Protein AF-A0A7C4PBP4-F1 (afdb_monomer_lite)

Radius of gyration: 16.15 Å; chains: 1; bounding box: 43×29×56 Å

Sequence (154 aa):
MFAFNRNYWIRLGIGSLLAAVSALLLMLSFPPYNLWLLIFVGLAPMLVAQFRLMPPKISSLAPALAIGGWLGGYLTPIFAGSGLYMTWLPLLIGGITFFTDSGVRAFHERTGYRWFIWYGALNWVGFEMIRGFIPILGTWGFVANTLYRQPWLI

Secondary structure (DSSP, 8-state):
-----HHHHHHHHHHHHHHHHHHHHHHHHSTTT--GGGGGTTTHHHHHIIIIIS-GGGTTHHHHHHHHHHHHHHHHHHTTTS-HHHHHHHHHHHHHHHHHTTTHHHHHHHHTTTTHHHHHHHHHHHHHHHHHTSTTTTTTT-GGGGGTT-GGG-

pLDDT: mean 90.96, std 9.84, range [36.75, 98.69]

Structure (mmCIF, N/CA/C/O backbone):
data_AF-A0A7C4PBP4-F1
#
_entry.id   AF-A0A7C4PBP4-F1
#
loop_
_atom_site.group_PDB
_atom_site.id
_atom_site.type_symbol
_atom_site.label_atom_id
_atom_site.label_alt_id
_atom_site.label_comp_id
_atom_site.label_asym_id
_atom_site.label_entity_id
_atom_site.label_seq_id
_atom_site.pdbx_PDB_ins_code
_atom_site.Cartn_x
_atom_site.Cartn_y
_atom_site.Cartn_z
_atom_site.occupancy
_atom_site.B_iso_or_equiv
_atom_site.auth_seq_id
_atom_site.auth_comp_id
_atom_site.auth_asym_id
_atom_site.auth_atom_id
_atom_site.pdbx_PDB_model_num
ATOM 1 N N . MET A 1 1 ? 3.088 -0.084 33.067 1.00 36.75 1 MET A N 1
ATOM 2 C CA . MET A 1 1 ? 3.639 -1.396 32.666 1.00 36.75 1 MET A CA 1
ATOM 3 C C . MET A 1 1 ? 2.687 -2.009 31.642 1.00 36.75 1 MET A C 1
ATOM 5 O O . MET A 1 1 ? 1.588 -2.397 32.012 1.00 36.75 1 MET A O 1
ATOM 9 N N . PHE A 1 2 ? 3.013 -1.962 30.345 1.00 48.38 2 PHE A N 1
ATOM 10 C CA . PHE A 1 2 ? 2.125 -2.473 29.291 1.00 48.38 2 PHE A CA 1
ATOM 11 C C . PHE A 1 2 ? 2.269 -3.995 29.193 1.00 48.38 2 PHE A C 1
ATOM 13 O O . PHE A 1 2 ? 3.177 -4.492 28.534 1.00 48.38 2 PHE A O 1
ATOM 20 N N . ALA A 1 3 ? 1.379 -4.741 29.846 1.00 47.50 3 ALA A N 1
ATOM 21 C CA . ALA A 1 3 ? 1.214 -6.158 29.554 1.00 47.50 3 ALA A CA 1
ATOM 22 C C . ALA A 1 3 ? 0.573 -6.283 28.162 1.00 47.50 3 ALA A C 1
ATOM 24 O O . ALA A 1 3 ? -0.644 -6.175 28.005 1.00 47.50 3 ALA A O 1
ATOM 25 N N . PHE A 1 4 ? 1.392 -6.434 27.121 1.00 58.69 4 PHE A N 1
ATOM 26 C CA . PHE A 1 4 ? 0.882 -6.737 25.788 1.00 58.69 4 PHE A CA 1
ATOM 27 C C . PHE A 1 4 ? 0.215 -8.118 25.816 1.00 58.69 4 PHE A C 1
ATOM 29 O O . PHE A 1 4 ? 0.870 -9.139 26.003 1.00 58.69 4 PHE A O 1
ATOM 36 N N . ASN A 1 5 ? -1.109 -8.143 25.651 1.00 80.56 5 ASN A N 1
ATOM 37 C CA . ASN A 1 5 ? -1.905 -9.367 25.568 1.00 80.56 5 ASN A CA 1
ATOM 38 C C . ASN A 1 5 ? -1.444 -10.207 24.356 1.00 80.56 5 ASN A C 1
ATOM 40 O O . ASN A 1 5 ? -1.186 -9.646 23.295 1.00 80.56 5 ASN A O 1
ATOM 44 N N . ARG A 1 6 ? -1.385 -11.541 24.462 1.00 82.31 6 ARG A N 1
ATOM 45 C CA . ARG A 1 6 ? -1.082 -12.470 23.348 1.00 82.31 6 ARG A CA 1
ATOM 46 C C . ARG A 1 6 ? -1.863 -12.135 22.066 1.00 82.31 6 ARG A C 1
ATOM 48 O O . ARG A 1 6 ? -1.313 -12.196 20.968 1.00 82.31 6 ARG A O 1
ATOM 55 N N . ASN A 1 7 ? -3.112 -11.689 22.207 1.00 90.00 7 ASN A N 1
ATOM 56 C CA . ASN A 1 7 ? -3.956 -11.263 21.087 1.00 90.00 7 ASN A CA 1
ATOM 57 C C . ASN A 1 7 ? -3.415 -10.037 20.330 1.00 90.00 7 ASN A C 1
ATOM 59 O O . ASN A 1 7 ? -3.654 -9.906 19.132 1.00 90.00 7 ASN A O 1
ATOM 63 N N . TYR A 1 8 ? -2.683 -9.146 21.004 1.00 92.88 8 TYR A N 1
ATOM 64 C CA . TYR A 1 8 ? -2.030 -7.993 20.383 1.00 92.88 8 TYR A CA 1
ATOM 65 C C . TYR A 1 8 ? -0.957 -8.440 19.390 1.00 92.88 8 TYR A C 1
ATOM 67 O O . TYR A 1 8 ? -0.974 -8.021 18.234 1.00 92.88 8 TYR A O 1
ATOM 75 N N . TRP A 1 9 ? -0.063 -9.333 19.822 1.00 93.12 9 TRP A N 1
ATOM 76 C CA . TRP A 1 9 ? 1.035 -9.830 18.993 1.00 93.12 9 TRP A CA 1
ATOM 77 C C . TRP A 1 9 ? 0.545 -10.660 17.810 1.00 93.12 9 TRP A C 1
ATOM 79 O O . TRP A 1 9 ? 1.059 -10.503 16.708 1.00 93.12 9 TRP A O 1
ATOM 89 N N . ILE A 1 10 ? -0.496 -11.475 18.003 1.00 95.31 10 ILE A N 1
ATOM 90 C CA . ILE A 1 10 ? -1.118 -12.239 16.912 1.00 95.31 10 ILE A CA 1
ATOM 91 C C . ILE A 1 10 ? -1.699 -11.294 15.852 1.00 95.31 10 ILE A C 1
ATOM 93 O O . ILE A 1 10 ? -1.438 -11.461 14.664 1.00 95.31 10 ILE A O 1
ATOM 97 N N . ARG A 1 11 ? -2.451 -10.268 16.270 1.00 96.31 11 ARG A N 1
ATOM 98 C CA . ARG A 1 11 ? -3.024 -9.269 15.353 1.00 96.31 11 ARG A CA 1
ATOM 99 C C . ARG A 1 11 ? -1.956 -8.488 14.600 1.00 96.31 11 ARG A C 1
ATOM 101 O O . ARG A 1 11 ? -2.131 -8.213 13.417 1.00 96.31 11 ARG A O 1
ATOM 108 N N . LEU A 1 12 ? -0.867 -8.144 15.284 1.00 96.50 12 LEU A N 1
ATOM 109 C CA . LEU A 1 12 ? 0.274 -7.483 14.669 1.00 96.50 12 LEU A CA 1
ATOM 110 C C . LEU A 1 12 ? 0.948 -8.393 13.637 1.00 96.50 12 LEU A C 1
ATOM 112 O O . LEU A 1 12 ? 1.113 -7.978 12.499 1.00 96.50 12 LEU A O 1
ATOM 116 N N . GLY A 1 13 ? 1.260 -9.640 13.997 1.00 97.31 13 GLY A N 1
ATOM 117 C CA . GLY A 1 13 ? 1.902 -10.601 13.099 1.00 97.31 13 GLY A CA 1
ATOM 118 C C . GLY A 1 13 ? 1.069 -10.902 11.851 1.00 97.31 13 GLY A C 1
ATOM 119 O O . GLY A 1 13 ? 1.572 -10.781 10.737 1.00 97.31 13 GLY A O 1
ATOM 120 N N . ILE A 1 14 ? -0.221 -11.218 12.018 1.00 98.00 14 ILE A N 1
ATOM 121 C CA . ILE A 1 14 ? -1.134 -11.480 10.889 1.00 98.00 14 ILE A CA 1
ATOM 122 C C . ILE A 1 14 ? -1.330 -10.214 10.047 1.00 98.00 14 ILE A C 1
ATOM 124 O O . ILE A 1 14 ? -1.328 -10.283 8.821 1.00 98.00 14 ILE A O 1
ATOM 128 N N . GLY A 1 15 ? -1.471 -9.049 10.685 1.00 98.19 15 GLY A N 1
ATOM 129 C CA . GLY A 1 15 ? -1.577 -7.776 9.975 1.00 98.19 15 GLY A CA 1
ATOM 130 C C . GLY A 1 15 ? -0.345 -7.498 9.113 1.00 98.19 15 GLY A C 1
ATOM 131 O O . GLY A 1 15 ? -0.484 -7.137 7.947 1.00 98.19 15 GLY A O 1
ATOM 132 N N . SER A 1 16 ? 0.855 -7.707 9.656 1.00 98.44 16 SER A N 1
ATOM 133 C CA . SER A 1 16 ? 2.109 -7.527 8.920 1.00 98.44 16 SER A CA 1
ATOM 134 C C . SER A 1 16 ? 2.240 -8.521 7.767 1.00 98.44 16 SER A C 1
ATOM 136 O O . SER A 1 16 ? 2.668 -8.135 6.684 1.00 98.44 16 SER A O 1
ATOM 138 N N . LEU A 1 17 ? 1.810 -9.775 7.961 1.00 98.50 17 LEU A N 1
ATOM 139 C CA . LEU A 1 17 ? 1.764 -10.777 6.894 1.00 98.50 17 LEU A CA 1
ATOM 140 C C . LEU A 1 17 ? 0.857 -10.319 5.742 1.00 98.50 17 LEU A C 1
ATOM 142 O O . LEU A 1 17 ? 1.270 -10.357 4.590 1.00 98.50 17 LEU A O 1
ATOM 146 N N . LEU A 1 18 ? -0.357 -9.846 6.031 1.00 98.69 18 LEU A N 1
ATOM 147 C CA . LEU A 1 18 ? -1.274 -9.353 4.997 1.00 98.69 18 LEU A CA 1
ATOM 148 C C . LEU A 1 18 ? -0.743 -8.104 4.280 1.00 98.69 18 LEU A C 1
ATOM 150 O O . LEU A 1 18 ? -0.926 -7.957 3.070 1.00 98.69 18 LEU A O 1
ATOM 154 N N . ALA A 1 19 ? -0.055 -7.214 4.996 1.00 98.62 19 ALA A N 1
ATOM 155 C CA . ALA A 1 19 ? 0.624 -6.081 4.377 1.00 98.62 19 ALA A CA 1
ATOM 156 C C . ALA A 1 19 ? 1.734 -6.547 3.417 1.00 98.62 19 ALA A C 1
ATOM 158 O O . ALA A 1 19 ? 1.810 -6.061 2.290 1.00 98.62 19 ALA A O 1
ATOM 159 N N . ALA A 1 20 ? 2.527 -7.550 3.808 1.00 98.56 20 ALA A N 1
ATOM 160 C CA . ALA A 1 20 ? 3.526 -8.165 2.934 1.00 98.56 20 ALA A CA 1
ATOM 161 C C . ALA A 1 20 ? 2.892 -8.874 1.723 1.00 98.56 20 ALA A C 1
ATOM 163 O O . ALA A 1 20 ? 3.397 -8.754 0.611 1.00 98.56 20 ALA A O 1
ATOM 164 N N . VAL A 1 21 ? 1.750 -9.549 1.901 1.00 98.69 21 VAL A N 1
ATOM 165 C CA . VAL A 1 21 ? 0.978 -10.119 0.783 1.00 98.69 21 VAL A CA 1
ATOM 166 C C . VAL A 1 21 ? 0.560 -9.022 -0.192 1.00 98.69 21 VAL A C 1
ATOM 168 O O . VAL A 1 21 ? 0.708 -9.199 -1.394 1.00 98.69 21 VAL A O 1
ATOM 171 N N . SER A 1 22 ? 0.111 -7.866 0.299 1.00 98.62 22 SER A N 1
ATOM 172 C CA . SER A 1 22 ? -0.226 -6.731 -0.575 1.00 98.62 22 SER A CA 1
ATOM 173 C C . SER A 1 22 ? 0.984 -6.236 -1.355 1.00 98.62 22 SER A C 1
ATOM 175 O O . SER A 1 22 ? 0.892 -6.043 -2.564 1.00 98.62 22 SER A O 1
ATOM 177 N N . ALA A 1 23 ? 2.134 -6.099 -0.686 1.00 98.19 23 ALA A N 1
ATOM 178 C CA . ALA A 1 23 ? 3.379 -5.717 -1.344 1.00 98.19 23 ALA A CA 1
ATOM 179 C C . ALA A 1 23 ? 3.744 -6.681 -2.486 1.00 98.19 23 ALA A C 1
ATOM 181 O O . ALA A 1 23 ? 4.087 -6.243 -3.583 1.00 98.19 23 ALA A O 1
ATOM 182 N N . LEU A 1 24 ? 3.614 -7.990 -2.245 1.00 98.19 24 LEU A N 1
ATOM 183 C CA . LEU A 1 24 ? 3.864 -9.029 -3.242 1.00 98.19 24 LEU A CA 1
ATOM 184 C C . LEU A 1 24 ? 2.869 -8.970 -4.404 1.00 98.19 24 LEU A C 1
ATOM 186 O O . LEU A 1 24 ? 3.289 -9.004 -5.555 1.00 98.19 24 LEU A O 1
ATOM 190 N N . LEU A 1 25 ? 1.566 -8.851 -4.132 1.00 98.38 25 LEU A N 1
ATOM 191 C CA . LEU A 1 25 ? 0.542 -8.757 -5.179 1.00 98.38 25 LEU A CA 1
ATOM 192 C C . LEU A 1 25 ? 0.769 -7.541 -6.080 1.00 98.38 25 LEU A C 1
ATOM 194 O O . LEU A 1 25 ? 0.682 -7.653 -7.303 1.00 98.38 25 LEU A O 1
ATOM 198 N N . LEU A 1 26 ? 1.111 -6.398 -5.480 1.00 97.31 26 LEU A N 1
ATOM 199 C CA . LEU A 1 26 ? 1.480 -5.206 -6.229 1.00 97.31 26 LEU A CA 1
ATOM 200 C C . LEU A 1 26 ? 2.751 -5.456 -7.041 1.00 97.31 26 LEU A C 1
ATOM 202 O O . LEU A 1 26 ? 2.734 -5.227 -8.240 1.00 97.31 26 LEU A O 1
ATOM 206 N N . MET A 1 27 ? 3.819 -6.007 -6.464 1.00 96.00 27 MET A N 1
ATOM 207 C CA . MET A 1 27 ? 5.049 -6.311 -7.210 1.00 96.00 27 MET A CA 1
ATOM 208 C C . MET A 1 27 ? 4.799 -7.241 -8.410 1.00 96.00 27 MET A C 1
ATOM 210 O O . MET A 1 27 ? 5.308 -6.989 -9.499 1.00 96.00 27 MET A O 1
ATOM 214 N N . LEU A 1 28 ? 3.970 -8.273 -8.242 1.00 96.69 28 LEU A N 1
ATOM 215 C CA . LEU A 1 28 ? 3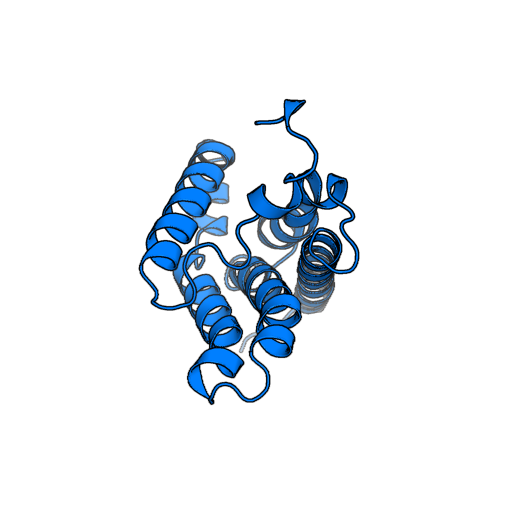.601 -9.211 -9.306 1.00 96.69 28 LEU A CA 1
ATOM 216 C C . LEU A 1 28 ? 2.741 -8.572 -10.413 1.00 96.69 28 LEU A C 1
ATOM 218 O O . LEU A 1 28 ? 2.704 -9.081 -11.534 1.00 96.69 28 LEU A O 1
ATOM 222 N N . SER A 1 29 ? 2.060 -7.458 -10.133 1.00 96.88 29 SER A N 1
ATOM 223 C CA . SER A 1 29 ? 1.326 -6.706 -11.159 1.00 96.88 29 SER A CA 1
ATOM 224 C C . SER A 1 29 ? 2.247 -5.904 -12.091 1.00 96.88 29 SER A C 1
ATOM 226 O O . SER A 1 29 ? 1.864 -5.608 -13.223 1.00 96.88 29 SER A O 1
ATOM 228 N N . PHE A 1 30 ? 3.475 -5.602 -11.656 1.00 94.44 30 PHE A N 1
ATOM 229 C CA . PHE A 1 30 ? 4.485 -4.886 -12.438 1.00 94.44 30 PHE A CA 1
ATOM 230 C C . PHE A 1 30 ? 5.381 -5.843 -13.250 1.00 94.44 30 PHE A C 1
ATOM 232 O O . PHE A 1 30 ? 5.396 -7.058 -13.013 1.00 94.44 30 PHE A O 1
ATOM 239 N N . PRO A 1 31 ? 6.152 -5.324 -14.228 1.00 91.19 31 PRO A N 1
ATOM 240 C CA . PRO A 1 31 ? 7.233 -6.082 -14.848 1.00 91.19 31 PRO A CA 1
ATOM 241 C C . PRO A 1 31 ? 8.207 -6.652 -13.799 1.00 91.19 31 PRO A C 1
ATOM 243 O O . PRO A 1 31 ? 8.489 -5.977 -12.807 1.00 91.19 31 PRO A O 1
ATOM 246 N N . PRO A 1 32 ? 8.745 -7.869 -14.009 1.00 91.31 32 PRO A N 1
ATOM 247 C CA . PRO A 1 32 ? 8.631 -8.698 -15.218 1.00 91.31 32 PRO A CA 1
ATOM 248 C C . PRO A 1 32 ? 7.364 -9.574 -15.295 1.00 91.31 32 PRO A C 1
ATOM 250 O O . PRO A 1 32 ? 7.074 -10.122 -16.356 1.00 91.31 32 PRO A O 1
ATOM 253 N N . TYR A 1 33 ? 6.598 -9.703 -14.209 1.00 94.25 33 TYR A N 1
ATOM 254 C CA . TYR A 1 33 ? 5.502 -10.676 -14.100 1.00 94.25 33 TYR A CA 1
ATOM 255 C C . TYR A 1 33 ? 4.221 -10.244 -14.822 1.00 94.25 33 TYR A C 1
ATOM 257 O O . TYR A 1 33 ? 3.548 -11.080 -15.420 1.00 94.25 33 TYR A O 1
ATOM 265 N N . ASN A 1 34 ? 3.909 -8.941 -14.815 1.00 93.56 34 ASN A N 1
ATOM 266 C CA . ASN A 1 34 ? 2.785 -8.342 -15.547 1.00 93.56 34 ASN A CA 1
ATOM 267 C C . ASN A 1 34 ? 1.412 -9.000 -15.265 1.00 93.56 34 ASN A C 1
ATOM 269 O O . ASN A 1 34 ? 0.550 -9.055 -16.148 1.00 93.56 34 ASN A O 1
ATOM 273 N N . LEU A 1 35 ? 1.179 -9.494 -14.043 1.00 96.69 35 LEU A N 1
ATOM 274 C CA . LEU A 1 35 ? -0.111 -10.055 -13.624 1.00 96.69 35 LEU A CA 1
ATOM 275 C C . LEU A 1 35 ? -1.100 -8.921 -13.309 1.00 96.69 35 LEU A C 1
ATOM 277 O O . LEU A 1 35 ? -1.466 -8.687 -12.160 1.00 96.69 35 LEU A O 1
ATOM 281 N N . TRP A 1 36 ? -1.509 -8.188 -14.345 1.00 95.25 36 TRP A N 1
ATOM 282 C CA . TRP A 1 36 ? -2.239 -6.919 -14.243 1.00 95.25 36 TRP A CA 1
ATOM 283 C C . TRP A 1 36 ? -3.517 -6.992 -13.397 1.00 95.25 36 TRP A C 1
ATOM 285 O O . TRP A 1 36 ? -3.802 -6.059 -12.656 1.00 95.25 36 TRP A O 1
ATOM 295 N N . LEU A 1 37 ? -4.253 -8.112 -13.424 1.00 96.06 37 LEU A N 1
ATOM 296 C CA . LEU A 1 37 ? -5.468 -8.306 -12.616 1.00 96.06 37 LEU A CA 1
ATOM 297 C C . LEU A 1 37 ? -5.225 -8.127 -11.111 1.00 96.06 37 LEU A C 1
ATOM 299 O O . LEU A 1 37 ? -6.135 -7.745 -10.375 1.00 96.06 37 LEU A O 1
ATOM 303 N N . LEU A 1 38 ? -3.998 -8.374 -10.645 1.00 97.50 38 LEU A N 1
ATOM 304 C CA . LEU A 1 38 ? -3.652 -8.222 -9.238 1.00 97.50 38 LEU A CA 1
ATOM 305 C C . LEU A 1 38 ? -3.731 -6.766 -8.772 1.00 97.50 38 LEU A C 1
ATOM 307 O O . LEU A 1 38 ? -3.918 -6.549 -7.580 1.00 97.50 38 LEU A O 1
ATOM 311 N N . ILE A 1 39 ? -3.670 -5.770 -9.665 1.00 95.56 39 ILE A N 1
ATOM 312 C CA . ILE A 1 39 ? -3.743 -4.359 -9.265 1.00 95.56 39 ILE A CA 1
ATOM 313 C C . ILE A 1 39 ? -5.089 -3.990 -8.628 1.00 95.56 39 ILE A C 1
ATOM 315 O O . ILE A 1 39 ? -5.128 -3.184 -7.702 1.00 95.56 39 ILE A O 1
ATOM 319 N N . PHE A 1 40 ? -6.186 -4.633 -9.046 1.00 95.50 40 PHE A N 1
ATOM 320 C CA . PHE A 1 40 ? -7.529 -4.353 -8.521 1.00 95.50 40 PHE A CA 1
ATOM 321 C C . PHE A 1 40 ? -7.728 -4.845 -7.088 1.00 95.50 40 PHE A C 1
ATOM 323 O O . PHE A 1 40 ? -8.553 -4.307 -6.352 1.00 95.50 40 PHE A O 1
ATOM 330 N N . VAL A 1 41 ? -6.982 -5.875 -6.687 1.00 97.00 41 VAL A N 1
ATOM 331 C CA . VAL A 1 41 ? -7.125 -6.527 -5.377 1.00 97.00 41 VAL A CA 1
ATOM 332 C C . VAL A 1 41 ? -5.882 -6.384 -4.504 1.00 97.00 41 VAL A C 1
ATOM 334 O O . VAL A 1 41 ? -5.941 -6.676 -3.313 1.00 97.00 41 VAL A O 1
ATOM 337 N N . GLY A 1 42 ? -4.767 -5.906 -5.056 1.00 96.88 42 GLY A N 1
ATOM 338 C CA . GLY A 1 42 ? -3.456 -5.903 -4.410 1.00 96.88 42 GLY A CA 1
ATOM 339 C C . GLY A 1 42 ? -3.401 -5.072 -3.134 1.00 96.88 42 GLY A C 1
ATOM 340 O O . GLY A 1 42 ? -2.694 -5.438 -2.206 1.00 96.88 42 GLY A O 1
ATOM 341 N N . LEU A 1 43 ? -4.200 -4.006 -3.040 1.00 96.62 43 LEU A N 1
ATOM 342 C CA . LEU A 1 43 ? -4.303 -3.175 -1.834 1.00 96.62 43 LEU A CA 1
ATOM 343 C C . LEU A 1 43 ? -5.268 -3.740 -0.780 1.00 96.62 43 LEU A C 1
ATOM 345 O O . LEU A 1 43 ? -5.235 -3.318 0.377 1.00 96.62 43 LEU A O 1
ATOM 349 N N . ALA A 1 44 ? -6.140 -4.685 -1.143 1.00 97.88 44 ALA A N 1
ATOM 350 C CA . ALA A 1 44 ? -7.185 -5.166 -0.245 1.00 97.88 44 ALA A CA 1
ATOM 351 C C . ALA A 1 44 ? -6.631 -5.826 1.036 1.00 97.88 44 ALA A C 1
ATOM 353 O O . ALA A 1 44 ? -7.119 -5.481 2.117 1.00 97.88 44 ALA A O 1
ATOM 354 N N . PRO A 1 45 ? -5.602 -6.702 0.995 1.00 98.62 45 PRO A N 1
ATOM 355 C CA . PRO A 1 45 ? -5.079 -7.312 2.217 1.00 98.62 45 PRO A CA 1
ATOM 356 C C . PRO A 1 45 ? -4.486 -6.274 3.189 1.00 98.62 45 PRO A C 1
ATOM 358 O O . PRO A 1 45 ? -4.678 -6.390 4.398 1.00 98.62 45 PRO A O 1
ATOM 361 N N . MET A 1 46 ? -3.850 -5.215 2.681 1.00 98.31 46 MET A N 1
ATOM 362 C CA . MET A 1 46 ? -3.315 -4.091 3.456 1.00 98.31 46 MET A CA 1
ATOM 363 C C . MET A 1 46 ? -4.445 -3.317 4.133 1.00 98.31 46 MET A C 1
ATOM 365 O O . MET A 1 46 ? -4.353 -3.024 5.324 1.00 98.31 46 MET A O 1
ATOM 369 N N . LEU A 1 47 ? -5.530 -3.023 3.413 1.00 97.88 47 LEU A N 1
ATOM 370 C CA . LEU A 1 47 ? -6.694 -2.347 3.989 1.00 97.88 47 LEU A CA 1
ATOM 371 C C . LEU A 1 47 ? -7.349 -3.202 5.084 1.00 97.88 47 LEU A C 1
ATOM 373 O O . LEU A 1 47 ? -7.700 -2.693 6.150 1.00 97.88 47 LEU A O 1
ATOM 377 N N . VAL A 1 48 ? -7.457 -4.518 4.880 1.00 98.38 48 VAL A N 1
ATOM 378 C CA . VAL A 1 48 ? -7.935 -5.446 5.919 1.00 98.38 48 VAL A CA 1
ATOM 379 C C . VAL A 1 48 ? -6.994 -5.436 7.129 1.00 98.38 48 VAL A C 1
ATOM 381 O O . VAL A 1 48 ? -7.454 -5.348 8.273 1.00 98.38 48 VAL A O 1
ATOM 384 N N . ALA A 1 49 ? -5.679 -5.453 6.903 1.00 98.44 49 ALA A N 1
ATOM 385 C CA . ALA A 1 49 ? -4.686 -5.360 7.966 1.00 98.44 49 ALA A CA 1
ATOM 386 C C . ALA A 1 49 ? -4.832 -4.062 8.779 1.00 98.44 49 ALA A C 1
ATOM 388 O O . ALA A 1 49 ? -4.942 -4.122 10.006 1.00 98.44 49 ALA A O 1
ATOM 389 N N . GLN A 1 50 ? -4.902 -2.910 8.107 1.00 98.25 50 GLN A N 1
ATOM 390 C CA . GLN A 1 50 ? -5.001 -1.586 8.724 1.00 98.25 50 GLN A CA 1
ATOM 391 C C . GLN A 1 50 ? -6.306 -1.428 9.508 1.00 98.25 50 GLN A C 1
ATOM 393 O O . GLN A 1 50 ? -6.285 -1.068 10.687 1.00 98.25 50 GLN A O 1
ATOM 398 N N . PHE A 1 51 ? -7.449 -1.724 8.887 1.00 97.50 51 PHE A N 1
ATOM 399 C CA . PHE A 1 51 ? -8.755 -1.341 9.425 1.00 97.50 51 PHE A CA 1
ATOM 400 C C . PHE A 1 51 ? -9.470 -2.424 10.228 1.00 97.50 51 PHE A C 1
ATOM 402 O O . PHE A 1 51 ? -10.396 -2.094 10.966 1.00 97.50 51 PHE A O 1
ATOM 409 N N . ARG A 1 52 ? -9.075 -3.699 10.118 1.00 95.88 52 ARG A N 1
ATOM 410 C CA . ARG A 1 52 ? -9.742 -4.804 10.832 1.00 95.88 52 ARG A CA 1
ATOM 411 C C . ARG A 1 52 ? -8.837 -5.506 11.836 1.00 95.88 52 ARG A C 1
ATOM 413 O O . ARG A 1 52 ? -9.295 -5.813 12.934 1.00 95.88 52 ARG A O 1
ATOM 420 N N . LEU A 1 53 ? -7.567 -5.733 11.502 1.00 96.25 53 LEU A N 1
ATOM 421 C CA . LEU A 1 53 ? -6.691 -6.597 12.301 1.00 96.25 53 LEU A CA 1
ATOM 422 C C . LEU A 1 53 ? -5.778 -5.840 13.260 1.00 96.25 53 LEU A C 1
ATOM 424 O O . LEU A 1 53 ? -5.837 -6.087 14.466 1.00 96.25 53 LEU A O 1
ATOM 428 N N . MET A 1 54 ? -4.940 -4.931 12.754 1.00 96.62 54 MET A N 1
ATOM 429 C CA . MET A 1 54 ? -3.864 -4.332 13.547 1.00 96.62 54 MET A CA 1
ATOM 430 C C . MET A 1 54 ? -4.397 -3.514 14.735 1.00 96.62 54 MET A C 1
ATOM 432 O O . MET A 1 54 ? -5.509 -2.999 14.697 1.00 96.62 54 MET A O 1
ATOM 436 N N . PRO A 1 55 ? -3.643 -3.355 15.827 1.00 93.88 55 PRO A N 1
ATOM 437 C CA . PRO A 1 55 ? -4.045 -2.463 16.912 1.00 93.88 55 PRO A CA 1
ATOM 438 C C . PRO A 1 55 ? -4.150 -1.002 16.424 1.00 93.88 55 PRO A C 1
ATOM 440 O O . PRO A 1 55 ? -3.258 -0.553 15.702 1.00 93.88 55 PRO A O 1
ATOM 443 N N . PRO A 1 56 ? -5.167 -0.213 16.833 1.00 91.62 56 PRO A N 1
ATOM 444 C CA . PRO A 1 56 ? -5.405 1.106 16.242 1.00 91.62 56 PRO A CA 1
ATOM 445 C C . PRO A 1 56 ? -4.219 2.072 16.282 1.00 91.62 56 PRO A C 1
ATOM 447 O O . PRO A 1 56 ? -3.969 2.767 15.299 1.00 91.62 56 PRO A O 1
ATOM 450 N N . LYS A 1 57 ? -3.446 2.052 17.375 1.00 91.94 57 LYS A N 1
ATOM 451 C CA . LYS A 1 57 ? -2.273 2.919 17.579 1.00 91.94 57 LYS A CA 1
ATOM 452 C C . LYS A 1 57 ? -1.121 2.668 16.601 1.00 91.94 57 LYS A C 1
ATOM 454 O O . LYS A 1 57 ? -0.321 3.566 16.401 1.00 91.94 57 LYS A O 1
ATOM 459 N N . ILE A 1 58 ? -1.031 1.466 16.033 1.00 94.75 58 ILE A N 1
ATOM 460 C CA . ILE A 1 58 ? 0.055 1.062 15.123 1.00 94.75 58 ILE A CA 1
ATOM 461 C C . ILE A 1 58 ? -0.477 0.558 13.779 1.00 94.75 58 ILE A C 1
ATOM 463 O O . ILE A 1 58 ? 0.230 -0.098 13.024 1.00 94.75 58 ILE A O 1
ATOM 467 N N . SER A 1 59 ? -1.743 0.846 13.477 1.00 96.94 59 SER A N 1
ATOM 468 C CA . SER A 1 59 ? -2.404 0.395 12.250 1.00 96.94 59 SER A CA 1
ATOM 469 C C . SER A 1 59 ? -1.783 0.972 10.974 1.00 96.94 59 SER A C 1
ATOM 471 O O . SER A 1 59 ? -1.868 0.330 9.932 1.00 96.94 59 SER A O 1
ATOM 473 N N . SER A 1 60 ? -1.097 2.117 11.063 1.00 97.50 60 SER A N 1
ATOM 474 C CA . SER A 1 60 ? -0.312 2.709 9.970 1.00 97.50 60 SER A CA 1
ATOM 475 C C . SER A 1 60 ? 0.905 1.871 9.561 1.00 97.50 60 SER A C 1
ATOM 477 O O . SER A 1 60 ? 1.467 2.087 8.491 1.00 97.50 60 SER A O 1
ATOM 479 N N . LEU A 1 61 ? 1.287 0.863 10.354 1.00 97.88 61 LEU A N 1
ATOM 480 C CA . LEU A 1 61 ? 2.311 -0.098 9.953 1.00 97.88 61 LEU A CA 1
ATOM 481 C C . LEU A 1 61 ? 1.885 -0.904 8.718 1.00 97.88 61 LEU A C 1
ATOM 483 O O . LEU A 1 61 ? 2.728 -1.227 7.890 1.00 97.88 61 LEU A O 1
ATOM 487 N N . ALA A 1 62 ? 0.592 -1.208 8.566 1.00 98.31 62 ALA A N 1
ATOM 488 C CA . ALA A 1 62 ? 0.092 -1.950 7.411 1.00 98.31 62 ALA A CA 1
ATOM 489 C C . ALA A 1 62 ? 0.379 -1.235 6.073 1.00 98.31 62 ALA A C 1
ATOM 491 O O . ALA A 1 62 ? 1.052 -1.836 5.235 1.00 98.31 62 ALA A O 1
ATOM 492 N N . PRO A 1 63 ? -0.056 0.021 5.850 1.00 97.94 63 PRO A N 1
ATOM 493 C CA . PRO A 1 63 ? 0.268 0.733 4.618 1.00 97.94 63 PRO A CA 1
ATOM 494 C C . PRO A 1 63 ? 1.764 1.023 4.475 1.00 97.94 63 PRO A C 1
ATOM 496 O O . PRO A 1 63 ? 2.284 0.916 3.370 1.00 97.94 63 PRO A O 1
ATOM 499 N N . ALA A 1 64 ? 2.491 1.282 5.567 1.00 97.81 64 ALA A N 1
ATOM 500 C CA . ALA A 1 64 ? 3.942 1.474 5.516 1.00 97.81 64 ALA A CA 1
ATOM 501 C C . ALA A 1 64 ? 4.686 0.237 4.982 1.00 97.81 64 ALA A C 1
ATOM 503 O O . ALA A 1 64 ? 5.529 0.353 4.093 1.00 97.81 64 ALA A O 1
ATOM 504 N N . LEU A 1 65 ? 4.348 -0.954 5.492 1.00 98.19 65 LEU A N 1
ATOM 505 C CA . LEU A 1 65 ? 4.923 -2.220 5.034 1.00 98.19 65 LEU A CA 1
ATOM 506 C C . LEU A 1 65 ? 4.501 -2.554 3.603 1.00 98.19 65 LEU A C 1
ATOM 508 O O . LEU A 1 65 ? 5.329 -3.007 2.818 1.00 98.19 65 LEU A O 1
ATOM 512 N N . ALA A 1 66 ? 3.233 -2.334 3.257 1.00 98.06 66 ALA A N 1
ATOM 513 C CA . ALA A 1 66 ? 2.723 -2.649 1.929 1.00 98.06 66 ALA A CA 1
ATOM 514 C C . ALA A 1 66 ? 3.322 -1.732 0.851 1.00 98.06 66 ALA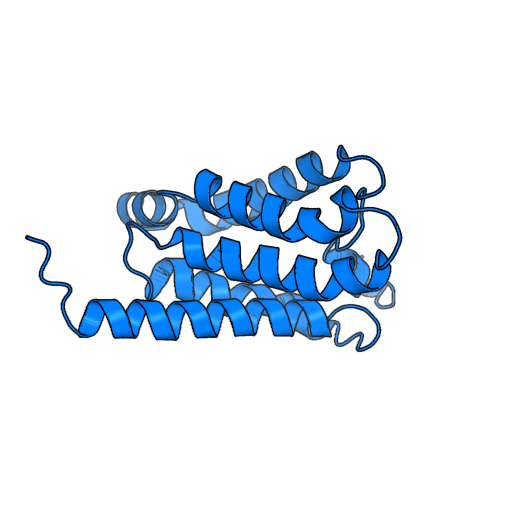 A C 1
ATOM 516 O O . ALA A 1 66 ? 3.888 -2.224 -0.122 1.00 98.06 66 ALA A O 1
ATOM 517 N N . ILE A 1 67 ? 3.241 -0.410 1.034 1.00 95.81 67 ILE A N 1
ATOM 518 C CA . ILE A 1 67 ? 3.721 0.579 0.060 1.00 95.81 67 ILE A CA 1
ATOM 519 C C . ILE A 1 67 ? 5.250 0.585 0.019 1.00 95.81 67 ILE A C 1
ATOM 521 O O . ILE A 1 67 ? 5.833 0.474 -1.059 1.00 95.81 67 ILE A O 1
ATOM 525 N N . GLY A 1 68 ? 5.909 0.648 1.180 1.00 95.31 68 GLY A N 1
ATOM 526 C CA . GLY A 1 68 ? 7.370 0.605 1.260 1.00 95.31 68 GLY A CA 1
ATOM 527 C C . GLY A 1 68 ? 7.942 -0.718 0.747 1.00 95.31 68 GLY A C 1
ATOM 528 O O . GLY A 1 68 ? 8.938 -0.716 0.030 1.00 95.31 68 GLY A O 1
ATOM 529 N N . GLY A 1 69 ? 7.287 -1.844 1.047 1.00 96.50 69 GLY A N 1
ATOM 530 C CA . GLY A 1 69 ? 7.690 -3.166 0.569 1.00 96.50 69 GLY A CA 1
ATOM 531 C C . GLY A 1 69 ? 7.519 -3.337 -0.939 1.00 96.50 69 GLY A C 1
ATOM 532 O O . GLY A 1 69 ? 8.433 -3.825 -1.599 1.00 96.50 69 GLY A O 1
ATOM 533 N N . TRP A 1 70 ? 6.392 -2.898 -1.505 1.00 95.88 70 TRP A N 1
ATOM 534 C CA . TRP A 1 70 ? 6.163 -2.943 -2.951 1.00 95.88 70 TRP A CA 1
ATOM 535 C C . TRP A 1 70 ? 7.154 -2.058 -3.705 1.00 95.88 70 TRP A C 1
ATOM 537 O O . TRP A 1 70 ? 7.824 -2.532 -4.622 1.00 95.88 70 TRP A O 1
ATOM 547 N N . LEU A 1 71 ? 7.292 -0.792 -3.300 1.00 92.50 71 LEU A N 1
ATOM 548 C CA . LEU A 1 71 ? 8.236 0.123 -3.937 1.00 92.50 71 LEU A CA 1
ATOM 549 C C . LEU A 1 71 ? 9.682 -0.321 -3.714 1.00 92.50 71 LEU A C 1
ATOM 551 O O . LEU A 1 71 ? 10.502 -0.137 -4.602 1.00 92.50 71 LEU A O 1
ATOM 555 N N . GLY A 1 72 ? 9.993 -0.947 -2.579 1.00 92.56 72 GLY A N 1
ATOM 556 C CA . GLY A 1 72 ? 11.302 -1.537 -2.308 1.00 92.56 72 GLY A CA 1
ATOM 557 C C . GLY A 1 72 ? 11.602 -2.682 -3.264 1.00 92.56 72 GLY A C 1
ATOM 558 O O . GLY A 1 72 ? 12.602 -2.659 -3.973 1.00 92.56 72 GLY A O 1
ATOM 559 N N . GLY A 1 73 ? 10.695 -3.655 -3.348 1.00 91.69 73 GLY A N 1
ATOM 560 C CA . GLY A 1 73 ? 10.842 -4.801 -4.242 1.00 91.69 73 GLY A CA 1
ATOM 561 C C . GLY A 1 73 ? 10.897 -4.414 -5.721 1.00 91.69 73 GLY A C 1
ATOM 562 O O . GLY A 1 73 ? 11.611 -5.053 -6.487 1.00 91.69 73 GLY A O 1
ATOM 563 N N . TYR A 1 74 ? 10.178 -3.361 -6.120 1.00 89.81 74 TYR A N 1
ATOM 564 C CA . TYR A 1 74 ? 10.122 -2.910 -7.508 1.00 89.81 74 TYR A CA 1
ATOM 565 C C . TYR A 1 74 ? 11.259 -1.946 -7.884 1.00 89.81 74 TYR A C 1
ATOM 567 O O . TYR A 1 74 ? 11.947 -2.170 -8.875 1.00 89.81 74 TYR A O 1
ATOM 575 N N . LEU A 1 75 ? 11.480 -0.877 -7.112 1.00 88.56 75 LEU A N 1
ATOM 576 C CA . LEU A 1 75 ? 12.402 0.203 -7.482 1.00 88.56 75 LEU A CA 1
ATOM 577 C C . LEU A 1 75 ? 13.856 -0.102 -7.113 1.00 88.56 75 LEU A C 1
ATOM 579 O O . LEU A 1 75 ? 14.752 0.257 -7.873 1.00 88.56 75 LEU A O 1
ATOM 583 N N . THR A 1 76 ? 14.122 -0.765 -5.983 1.00 88.75 76 THR A N 1
ATOM 584 C CA . THR A 1 76 ? 15.505 -1.010 -5.540 1.00 88.75 76 THR A CA 1
ATOM 585 C C . THR A 1 76 ? 16.326 -1.804 -6.567 1.00 88.75 76 THR A C 1
ATOM 587 O O . THR A 1 76 ? 17.459 -1.400 -6.825 1.00 88.75 76 THR A O 1
ATOM 590 N N . PRO A 1 77 ? 15.803 -2.868 -7.216 1.00 88.31 77 PRO A N 1
ATOM 591 C CA . PRO A 1 77 ? 16.535 -3.558 -8.280 1.00 88.31 77 PRO A CA 1
ATOM 592 C C . PRO A 1 77 ? 16.748 -2.698 -9.532 1.00 88.31 77 PRO A C 1
ATOM 594 O O . PRO A 1 77 ? 17.814 -2.764 -10.135 1.00 88.31 77 PRO A O 1
ATOM 597 N N . ILE A 1 78 ? 15.760 -1.876 -9.909 1.00 85.00 78 ILE A N 1
ATOM 598 C CA . ILE A 1 78 ? 15.829 -0.988 -11.086 1.00 85.00 78 ILE A CA 1
ATOM 599 C C . ILE A 1 78 ? 16.940 0.050 -10.917 1.00 85.00 78 ILE A C 1
ATOM 601 O O . ILE A 1 78 ? 17.666 0.358 -11.857 1.00 85.00 78 ILE A O 1
ATOM 605 N N . PHE A 1 79 ? 17.079 0.574 -9.703 1.00 83.81 79 PHE A N 1
ATOM 606 C CA . PHE A 1 79 ? 18.035 1.620 -9.370 1.00 83.81 79 PHE A CA 1
ATOM 607 C C . PHE A 1 79 ? 19.317 1.092 -8.718 1.00 83.81 79 PHE A C 1
ATOM 609 O O . PHE A 1 79 ? 20.118 1.883 -8.207 1.00 83.81 79 PHE A O 1
ATOM 616 N N . ALA A 1 80 ? 19.550 -0.222 -8.734 1.00 81.44 80 ALA A N 1
ATOM 617 C CA . ALA A 1 80 ? 20.751 -0.813 -8.166 1.00 81.44 80 ALA A CA 1
ATOM 618 C C . ALA A 1 80 ? 22.009 -0.199 -8.813 1.00 81.44 80 ALA A C 1
ATOM 620 O O . ALA A 1 80 ? 22.174 -0.211 -10.029 1.00 81.44 80 ALA A O 1
ATOM 621 N N . GLY A 1 81 ? 22.887 0.384 -7.991 1.00 78.25 81 GLY A N 1
ATOM 622 C CA . GLY A 1 81 ? 24.108 1.055 -8.458 1.00 78.25 81 GLY A CA 1
ATOM 623 C C . GLY A 1 81 ? 23.952 2.528 -8.867 1.00 78.25 81 GLY A C 1
ATOM 624 O O . GLY A 1 81 ? 24.955 3.161 -9.173 1.00 78.25 81 GLY A O 1
ATOM 625 N N . SER A 1 82 ? 22.746 3.111 -8.812 1.00 74.25 82 SER A N 1
ATOM 626 C CA . SER A 1 82 ? 22.488 4.517 -9.200 1.00 74.25 82 SER A CA 1
ATOM 627 C C . SER A 1 82 ? 22.674 5.558 -8.075 1.00 74.25 82 SER A C 1
ATOM 629 O O . SER A 1 82 ? 22.422 6.745 -8.274 1.00 74.25 82 SER A O 1
ATOM 631 N N . GLY A 1 83 ? 23.159 5.134 -6.899 1.00 73.69 83 GLY A N 1
ATOM 632 C CA . GLY A 1 83 ? 23.453 5.989 -5.738 1.00 73.69 83 GLY A CA 1
ATOM 633 C C . GLY A 1 83 ? 22.554 5.719 -4.522 1.00 73.69 83 GLY A C 1
ATOM 634 O O . GLY A 1 83 ? 21.438 5.223 -4.652 1.00 73.69 83 GLY A O 1
ATOM 635 N N . LEU A 1 84 ? 23.042 6.050 -3.315 1.00 76.38 84 LEU A N 1
ATOM 636 C CA . LEU A 1 84 ? 22.372 5.732 -2.038 1.00 76.38 84 LEU A CA 1
ATOM 637 C C . LEU A 1 84 ? 20.923 6.238 -1.976 1.00 76.38 84 LEU A C 1
ATOM 639 O O . LEU A 1 84 ? 20.044 5.525 -1.502 1.00 76.38 84 LEU A O 1
ATOM 643 N N . TYR A 1 85 ? 20.666 7.448 -2.474 1.00 72.12 85 TYR A N 1
ATOM 644 C CA . TYR A 1 85 ? 19.344 8.070 -2.404 1.00 72.12 85 TYR A CA 1
ATOM 645 C C . TYR A 1 85 ? 18.251 7.214 -3.066 1.00 72.12 85 TYR A C 1
ATOM 647 O O . TYR A 1 85 ? 17.222 6.962 -2.442 1.00 72.12 85 TYR A O 1
ATOM 655 N N . MET A 1 86 ? 18.493 6.696 -4.275 1.00 77.12 86 MET A N 1
ATOM 656 C CA . MET A 1 86 ? 17.496 5.904 -5.008 1.00 77.12 86 MET A CA 1
ATOM 657 C C . MET A 1 86 ? 17.268 4.522 -4.391 1.00 77.12 86 MET A C 1
ATOM 659 O O . MET A 1 86 ? 16.148 4.015 -4.406 1.00 77.12 86 MET A O 1
ATOM 663 N N . THR A 1 87 ? 18.300 3.937 -3.780 1.00 81.00 87 THR A N 1
ATOM 664 C CA . THR A 1 87 ? 18.203 2.646 -3.084 1.00 81.00 87 THR A CA 1
ATOM 665 C C . THR A 1 87 ? 17.325 2.725 -1.830 1.00 81.00 87 THR A C 1
ATOM 667 O O . THR A 1 87 ? 16.558 1.800 -1.564 1.00 81.00 87 THR A O 1
ATOM 670 N N . TRP A 1 88 ? 17.420 3.816 -1.059 1.00 85.81 88 TRP A N 1
ATOM 671 C CA . TRP A 1 88 ? 16.742 3.974 0.242 1.00 85.81 88 TRP A CA 1
ATOM 672 C C . TRP A 1 88 ? 15.391 4.690 0.171 1.00 85.81 88 TRP A C 1
ATOM 674 O O . TRP A 1 88 ? 14.628 4.700 1.138 1.00 85.81 88 TRP A O 1
ATOM 684 N N . LEU A 1 89 ? 15.070 5.273 -0.974 1.00 86.19 89 LEU A N 1
ATOM 685 C CA . LEU A 1 89 ? 13.836 6.001 -1.216 1.00 86.19 89 LEU A CA 1
ATOM 686 C C . LEU A 1 89 ? 12.553 5.218 -0.853 1.00 86.19 89 LEU A C 1
ATOM 688 O O . LEU A 1 89 ? 11.688 5.809 -0.207 1.00 86.19 89 LEU A O 1
ATOM 692 N N . PRO A 1 90 ? 12.398 3.913 -1.156 1.00 90.25 90 PRO A N 1
ATOM 693 C CA . PRO A 1 90 ? 11.211 3.166 -0.732 1.00 90.25 90 PRO A CA 1
ATOM 694 C C . PRO A 1 90 ? 11.033 3.081 0.787 1.00 90.25 90 PRO A C 1
ATOM 696 O O . PRO A 1 90 ? 9.905 3.112 1.279 1.00 90.25 90 PRO A O 1
ATOM 699 N N . LEU A 1 91 ? 12.136 3.028 1.540 1.00 91.44 91 LEU A N 1
ATOM 700 C CA . LEU A 1 91 ? 12.109 3.079 3.002 1.00 91.44 91 LEU A CA 1
ATOM 701 C C . LEU A 1 91 ? 11.692 4.461 3.506 1.00 91.44 91 LEU A C 1
ATOM 703 O O . LEU A 1 91 ? 10.909 4.547 4.449 1.00 91.44 91 LEU A O 1
ATOM 707 N N . LEU A 1 92 ? 12.155 5.531 2.854 1.00 90.81 92 LEU A N 1
ATOM 708 C CA . LEU A 1 92 ? 11.709 6.892 3.150 1.00 90.81 92 LEU A CA 1
ATOM 709 C C . LEU A 1 92 ? 10.207 7.051 2.879 1.00 90.81 92 LEU A C 1
ATOM 711 O O . LEU A 1 92 ? 9.498 7.583 3.729 1.00 90.81 92 LEU A O 1
ATOM 715 N N . ILE A 1 93 ? 9.708 6.530 1.754 1.00 91.44 93 ILE A N 1
ATOM 716 C CA . ILE A 1 93 ? 8.275 6.537 1.429 1.00 91.44 93 ILE A CA 1
ATOM 717 C C . ILE A 1 93 ? 7.485 5.751 2.477 1.00 91.44 93 ILE A C 1
ATOM 719 O O . ILE A 1 93 ? 6.532 6.287 3.033 1.00 91.44 93 ILE A O 1
ATOM 723 N N . GLY A 1 94 ? 7.904 4.527 2.814 1.00 94.56 94 GLY A N 1
ATOM 724 C CA . GLY A 1 94 ? 7.261 3.731 3.863 1.00 94.56 94 GLY A CA 1
ATOM 725 C C . GLY A 1 94 ? 7.261 4.435 5.225 1.00 94.56 94 GLY A C 1
ATOM 726 O O . GLY A 1 94 ? 6.261 4.393 5.941 1.00 94.56 94 GLY A O 1
ATOM 727 N N . GLY A 1 95 ? 8.345 5.140 5.563 1.00 95.31 95 GLY A N 1
ATOM 728 C CA . GLY A 1 95 ? 8.439 5.969 6.763 1.00 95.31 95 GLY A CA 1
ATOM 729 C C . GLY A 1 95 ? 7.447 7.132 6.753 1.00 95.31 95 GLY A C 1
ATOM 730 O O . GLY A 1 95 ? 6.711 7.310 7.720 1.00 95.31 95 GLY A O 1
ATOM 731 N N . ILE A 1 96 ? 7.367 7.886 5.653 1.00 93.06 96 ILE A N 1
ATOM 732 C CA . ILE A 1 96 ? 6.374 8.957 5.492 1.00 93.06 96 ILE A CA 1
ATOM 733 C C . ILE A 1 96 ? 4.965 8.384 5.626 1.00 93.06 96 ILE A C 1
ATOM 735 O O . ILE A 1 96 ? 4.203 8.886 6.446 1.00 93.06 96 ILE A O 1
ATOM 739 N N . THR A 1 97 ? 4.647 7.296 4.916 1.00 94.94 97 THR A N 1
ATOM 740 C CA . THR A 1 97 ? 3.349 6.617 5.008 1.00 94.94 97 THR A CA 1
ATOM 741 C C . THR A 1 97 ? 3.020 6.229 6.447 1.00 94.94 97 THR A C 1
ATOM 743 O O . THR A 1 97 ? 1.903 6.458 6.901 1.00 94.94 97 THR A O 1
ATOM 746 N N . PHE A 1 98 ? 3.979 5.690 7.204 1.00 96.69 98 PHE A N 1
ATOM 747 C CA . PHE A 1 98 ? 3.763 5.333 8.607 1.00 96.69 98 PHE A CA 1
ATOM 748 C C . PHE A 1 98 ? 3.297 6.531 9.448 1.00 96.69 98 PHE A C 1
ATOM 750 O O . PHE A 1 98 ? 2.372 6.404 10.259 1.00 96.69 98 PHE A O 1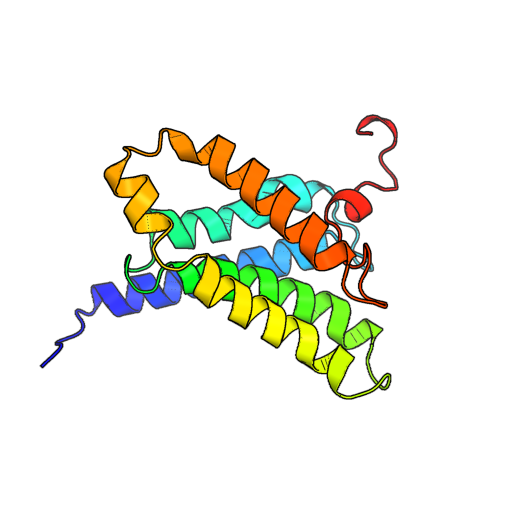
ATOM 757 N N . PHE A 1 99 ? 3.913 7.698 9.247 1.00 95.56 99 PHE A N 1
ATOM 758 C CA . PHE A 1 99 ? 3.561 8.915 9.972 1.00 95.56 99 PHE A CA 1
ATOM 759 C C . PHE A 1 99 ? 2.283 9.574 9.444 1.00 95.56 99 PHE A C 1
ATOM 761 O O . PHE A 1 99 ? 1.455 9.988 10.252 1.00 95.56 99 PHE A O 1
ATOM 768 N N . THR A 1 100 ? 2.069 9.633 8.129 1.00 92.75 100 THR A N 1
ATOM 769 C CA . THR A 1 100 ? 0.887 10.283 7.540 1.00 92.75 100 THR A CA 1
ATOM 770 C C . THR A 1 100 ? -0.393 9.481 7.751 1.00 92.75 100 THR A C 1
ATOM 772 O O . THR A 1 100 ? -1.445 10.073 7.977 1.00 92.75 100 THR A O 1
ATOM 775 N N . ASP A 1 101 ? -0.315 8.146 7.763 1.00 94.81 101 ASP A N 1
ATOM 776 C CA . ASP A 1 101 ? -1.474 7.280 8.023 1.00 94.81 101 ASP A CA 1
ATOM 777 C C . ASP A 1 101 ? -1.743 7.066 9.523 1.00 94.81 101 ASP A C 1
ATOM 779 O O . ASP A 1 101 ? -2.677 6.353 9.922 1.00 94.81 101 ASP A O 1
ATOM 783 N N . SER A 1 102 ? -0.935 7.674 10.395 1.00 94.75 102 SER A N 1
ATOM 784 C CA . SER A 1 102 ? -1.125 7.573 11.838 1.00 94.75 102 SER A CA 1
ATOM 785 C C . SER A 1 102 ? -2.476 8.161 12.251 1.00 94.75 102 SER A C 1
ATOM 787 O O . SER A 1 102 ? -2.804 9.311 11.982 1.00 94.75 102 SER A O 1
ATOM 789 N N . GLY A 1 103 ? -3.294 7.353 12.929 1.00 94.19 103 GLY A N 1
ATOM 790 C CA . GLY A 1 103 ? -4.620 7.766 13.399 1.00 94.19 103 GLY A CA 1
ATOM 791 C C . GLY A 1 103 ? -5.747 7.665 12.364 1.00 94.19 103 GLY A C 1
ATOM 792 O O . GLY A 1 103 ? -6.912 7.787 12.751 1.00 94.19 103 GLY A O 1
ATOM 793 N N . VAL A 1 104 ? -5.452 7.340 11.100 1.00 95.94 104 VAL A N 1
ATOM 794 C CA . VAL A 1 104 ? -6.458 7.190 10.029 1.00 95.94 104 VAL A CA 1
ATOM 795 C C . VAL A 1 104 ? -7.506 6.147 10.384 1.00 95.94 104 VAL A C 1
ATOM 797 O O . VAL A 1 104 ? -8.707 6.387 10.236 1.00 95.94 104 VAL A O 1
ATOM 800 N N . ARG A 1 105 ? -7.088 4.998 10.921 1.00 96.06 105 ARG A N 1
ATOM 801 C CA . ARG A 1 105 ? -8.035 3.979 11.382 1.00 96.06 105 ARG A CA 1
ATOM 802 C C . ARG A 1 105 ? -8.962 4.521 12.467 1.00 96.06 105 ARG A C 1
ATOM 804 O O . ARG A 1 105 ? -10.172 4.351 12.371 1.00 96.06 105 ARG A O 1
ATOM 811 N N . ALA A 1 106 ? -8.408 5.198 13.472 1.00 95.44 106 ALA A N 1
ATOM 812 C CA . ALA A 1 106 ? -9.194 5.734 14.578 1.00 95.44 106 ALA A CA 1
ATOM 813 C C . ALA A 1 106 ? -10.193 6.807 14.109 1.00 95.44 106 ALA A C 1
ATOM 815 O O . ALA A 1 106 ? -11.265 6.939 14.695 1.00 95.44 106 ALA A O 1
ATOM 816 N N . PHE A 1 107 ? -9.857 7.576 13.069 1.00 95.69 107 PHE A N 1
ATOM 817 C CA . PHE A 1 107 ? -10.779 8.509 12.418 1.00 95.69 107 PHE A CA 1
ATOM 818 C C . PHE A 1 107 ? -11.943 7.776 11.730 1.00 95.69 107 PHE A C 1
ATOM 820 O O . PHE A 1 107 ? -13.105 8.140 11.920 1.00 95.69 107 PHE A O 1
ATOM 827 N N . HIS A 1 108 ? -11.660 6.708 10.984 1.00 96.94 108 HIS A N 1
ATOM 828 C CA . HIS A 1 108 ? -12.694 5.923 10.306 1.00 96.94 108 HIS A CA 1
ATOM 829 C C . HIS A 1 108 ? -13.600 5.175 11.288 1.00 96.94 108 HIS A C 1
ATOM 831 O O . HIS A 1 108 ? -14.816 5.192 11.119 1.00 96.94 108 HIS A O 1
ATOM 837 N N . GLU A 1 109 ? -13.045 4.606 12.360 1.00 96.44 109 GLU A N 1
ATOM 838 C CA . GLU A 1 109 ? -13.835 3.993 13.434 1.00 96.44 109 GLU A CA 1
ATOM 839 C C . GLU A 1 109 ? -14.775 5.022 14.090 1.00 96.44 109 GLU A C 1
ATOM 841 O O . GLU A 1 109 ? -15.962 4.750 14.256 1.00 96.44 109 GLU A O 1
ATOM 846 N N . ARG A 1 110 ? -14.289 6.241 14.378 1.00 96.62 110 ARG A N 1
ATOM 847 C CA . ARG A 1 110 ? -15.099 7.327 14.969 1.00 96.62 110 ARG A CA 1
ATOM 848 C C . ARG A 1 110 ? -16.198 7.851 14.050 1.00 96.62 110 ARG A C 1
ATOM 850 O O . ARG A 1 110 ? -17.245 8.280 14.522 1.00 96.62 110 ARG A O 1
ATOM 857 N N . THR A 1 111 ? -15.961 7.851 12.743 1.00 96.94 111 THR A N 1
ATOM 858 C CA . THR A 1 111 ? -16.919 8.366 11.755 1.00 96.94 111 THR A CA 1
ATOM 859 C C . THR A 1 111 ? -17.856 7.288 11.211 1.00 96.94 111 THR A C 1
ATOM 861 O O . THR A 1 111 ? -18.704 7.596 10.368 1.00 96.94 111 THR A O 1
ATOM 864 N N . GLY A 1 112 ? -17.740 6.044 11.690 1.00 96.62 112 GLY A N 1
ATOM 865 C CA . GLY A 1 112 ? -18.523 4.912 11.198 1.00 96.62 112 GLY A CA 1
ATOM 866 C C . GLY A 1 112 ? -18.203 4.564 9.743 1.00 96.62 112 GLY A C 1
ATOM 867 O O . GLY A 1 112 ? -19.097 4.186 8.999 1.00 96.62 112 GLY A O 1
ATOM 868 N N . TYR A 1 113 ? -16.950 4.752 9.314 1.00 96.94 113 TYR A N 1
ATOM 869 C CA . TYR A 1 113 ? -16.451 4.490 7.956 1.00 96.94 113 TYR A CA 1
ATOM 870 C C . TYR A 1 113 ? -17.123 5.289 6.826 1.00 96.94 113 TYR A C 1
ATOM 872 O O . TYR A 1 113 ? -16.834 5.039 5.658 1.00 96.94 113 TYR A O 1
ATOM 880 N N . ARG A 1 114 ? -17.940 6.307 7.131 1.00 97.19 114 ARG A N 1
ATOM 881 C CA . ARG A 1 114 ? -18.640 7.115 6.111 1.00 97.19 114 ARG A CA 1
ATOM 882 C C . ARG A 1 114 ? -17.702 7.760 5.079 1.00 97.19 114 ARG A C 1
ATOM 884 O O . ARG A 1 114 ? -18.088 7.968 3.936 1.00 97.19 114 ARG A O 1
ATOM 891 N N . TRP A 1 115 ? -16.473 8.073 5.492 1.00 96.19 115 TRP A N 1
ATOM 892 C CA . TRP A 1 115 ? -15.462 8.730 4.661 1.00 96.19 115 TRP A CA 1
ATOM 893 C C . TRP A 1 115 ? -14.490 7.757 3.997 1.00 96.19 115 TRP A C 1
ATOM 895 O O . TRP A 1 115 ? -13.622 8.204 3.263 1.00 96.19 115 TRP A O 1
ATOM 905 N N . PHE A 1 116 ? -14.628 6.449 4.221 1.00 95.88 116 PHE A N 1
ATOM 906 C CA . PHE A 1 116 ? -13.622 5.454 3.841 1.00 95.88 116 PHE A CA 1
ATOM 907 C C . PHE A 1 116 ? -13.253 5.489 2.356 1.00 95.88 116 PHE A C 1
ATOM 909 O O . PHE A 1 116 ? -12.075 5.552 2.011 1.00 95.88 116 PHE A O 1
ATOM 916 N N . ILE A 1 117 ? -14.259 5.504 1.481 1.00 95.81 117 ILE A N 1
ATOM 917 C CA . ILE A 1 117 ? -14.054 5.484 0.027 1.00 95.81 117 ILE A CA 1
ATOM 918 C C . ILE A 1 117 ? -13.444 6.807 -0.452 1.00 95.81 117 ILE A C 1
ATOM 920 O O . ILE A 1 117 ? -12.434 6.804 -1.152 1.00 95.81 117 ILE A O 1
ATOM 924 N N . TRP A 1 118 ? -14.019 7.939 -0.034 1.00 95.94 118 TRP A N 1
ATOM 925 C CA . TRP A 1 118 ? -13.550 9.269 -0.434 1.00 95.94 118 TRP A CA 1
ATOM 926 C C . TRP A 1 118 ? -12.143 9.566 0.069 1.00 95.94 118 TRP A C 1
ATOM 928 O O . TRP A 1 118 ? -11.306 10.047 -0.689 1.00 95.94 118 TRP A O 1
ATOM 938 N N . TYR A 1 119 ? -11.872 9.232 1.331 1.00 94.62 119 TYR A N 1
ATOM 939 C CA . TYR A 1 119 ? -10.548 9.346 1.917 1.00 94.62 119 TYR A CA 1
ATOM 940 C C . TYR A 1 119 ? -9.547 8.492 1.143 1.00 94.62 119 TYR A C 1
ATOM 942 O O . TYR A 1 119 ? -8.509 9.006 0.754 1.00 94.62 119 TYR A O 1
ATOM 950 N N . GLY A 1 120 ? -9.865 7.223 0.863 1.00 92.75 120 GLY A N 1
ATOM 951 C CA . GLY A 1 120 ? -8.981 6.335 0.109 1.00 92.75 120 GLY A CA 1
ATOM 952 C C . GLY A 1 120 ? -8.621 6.887 -1.273 1.00 92.75 120 GLY A C 1
ATOM 953 O O . GLY A 1 120 ? -7.442 6.953 -1.613 1.00 92.75 120 GLY A O 1
ATOM 954 N N . ALA A 1 121 ? -9.618 7.344 -2.038 1.00 93.88 121 ALA A N 1
ATOM 955 C CA . ALA A 1 121 ? -9.406 7.907 -3.371 1.00 93.88 121 ALA A CA 1
ATOM 956 C C . ALA A 1 121 ? -8.562 9.193 -3.335 1.00 93.88 121 ALA A C 1
ATOM 958 O O . ALA A 1 121 ? -7.571 9.304 -4.057 1.00 93.88 121 ALA A O 1
ATOM 959 N N . LEU A 1 122 ? -8.917 10.148 -2.469 1.00 95.12 122 LEU A N 1
ATOM 960 C CA . LEU A 1 122 ? -8.201 11.422 -2.354 1.00 95.12 122 LEU A CA 1
ATOM 961 C C . LEU A 1 122 ? -6.789 11.241 -1.795 1.00 95.12 122 LEU A C 1
ATOM 963 O O . LEU A 1 122 ? -5.858 11.875 -2.284 1.00 95.12 122 LEU A O 1
ATOM 967 N N . ASN A 1 123 ? -6.617 10.364 -0.805 1.00 92.88 123 ASN A N 1
ATOM 968 C CA . ASN A 1 123 ? -5.315 10.064 -0.219 1.00 92.88 123 ASN A CA 1
ATOM 969 C C . ASN A 1 123 ? -4.383 9.435 -1.257 1.00 92.88 123 ASN A C 1
ATOM 971 O O . ASN A 1 123 ? -3.234 9.846 -1.366 1.00 92.88 123 ASN A O 1
ATOM 975 N N . TRP A 1 124 ? -4.885 8.488 -2.058 1.00 92.44 124 TRP A N 1
ATOM 976 C CA . TRP A 1 124 ? -4.086 7.856 -3.107 1.00 92.44 124 TRP A CA 1
ATOM 977 C C . TRP A 1 124 ? -3.676 8.852 -4.193 1.00 92.44 124 TRP A C 1
ATOM 979 O O . TRP A 1 124 ? -2.498 8.956 -4.519 1.00 92.44 124 TRP A O 1
ATOM 989 N N . VAL A 1 125 ? -4.624 9.634 -4.718 1.00 92.19 125 VAL A N 1
ATOM 990 C CA . VAL A 1 125 ? -4.317 10.655 -5.732 1.00 92.19 125 VAL A CA 1
ATOM 991 C C . VAL A 1 125 ? -3.349 11.700 -5.176 1.00 92.19 125 VAL A C 1
ATOM 993 O O . VAL A 1 125 ? -2.374 12.033 -5.841 1.00 92.19 125 VAL A O 1
ATOM 996 N N . GLY A 1 126 ? -3.561 12.178 -3.948 1.00 90.88 126 GLY A N 1
ATOM 997 C CA . GLY A 1 126 ? -2.663 13.131 -3.296 1.00 90.88 126 GLY A CA 1
ATOM 998 C C . GLY A 1 126 ? -1.252 12.573 -3.105 1.00 90.88 126 GLY A C 1
ATOM 999 O O . GLY A 1 126 ? -0.278 13.252 -3.423 1.00 90.88 126 GLY A O 1
ATOM 1000 N N . PHE A 1 127 ? -1.137 11.320 -2.656 1.00 89.00 127 PHE A N 1
ATOM 1001 C CA . PHE A 1 127 ? 0.136 10.607 -2.558 1.00 89.00 127 PHE A CA 1
ATOM 1002 C C . PHE A 1 127 ? 0.858 10.556 -3.910 1.00 89.00 127 PHE A C 1
ATOM 1004 O O . PHE A 1 127 ? 2.042 10.883 -3.992 1.00 89.00 127 PHE A O 1
ATOM 1011 N N . GLU A 1 128 ? 0.139 10.215 -4.978 1.00 89.88 128 GLU A N 1
ATOM 1012 C CA . GLU A 1 128 ? 0.695 10.135 -6.328 1.00 89.88 128 GLU A CA 1
ATOM 1013 C C . GLU A 1 128 ? 1.109 11.500 -6.886 1.00 89.88 128 GLU A C 1
ATOM 1015 O O . GLU A 1 128 ? 2.182 11.627 -7.474 1.00 89.88 128 GLU A O 1
ATOM 1020 N N . MET A 1 129 ? 0.314 12.545 -6.642 1.00 89.56 129 MET A N 1
ATOM 1021 C CA . MET A 1 129 ? 0.662 13.914 -7.025 1.00 89.56 129 MET A CA 1
ATOM 1022 C C . MET A 1 129 ? 1.936 14.382 -6.321 1.00 89.56 129 MET A C 1
ATOM 1024 O O . MET A 1 129 ? 2.831 14.907 -6.977 1.00 89.56 129 MET A O 1
ATOM 1028 N N . ILE A 1 130 ? 2.051 14.157 -5.006 1.00 87.25 130 ILE A N 1
ATOM 1029 C CA . ILE A 1 130 ? 3.253 14.506 -4.234 1.00 87.25 130 ILE A CA 1
ATOM 1030 C C . ILE A 1 130 ? 4.464 13.734 -4.764 1.00 87.25 130 ILE A C 1
ATOM 1032 O O . ILE A 1 130 ? 5.518 14.325 -4.998 1.00 87.25 130 ILE A O 1
ATOM 1036 N N . ARG A 1 131 ? 4.314 12.423 -4.994 1.00 86.19 131 ARG A N 1
ATOM 1037 C CA . ARG A 1 131 ? 5.385 11.574 -5.525 1.00 86.19 131 ARG A CA 1
ATOM 1038 C C . ARG A 1 131 ? 5.835 12.016 -6.918 1.00 86.19 131 ARG A C 1
ATOM 1040 O O . ARG A 1 131 ? 7.032 11.990 -7.192 1.00 86.19 131 ARG A O 1
ATOM 1047 N N . GLY A 1 132 ? 4.910 12.489 -7.751 1.00 83.62 132 GLY A N 1
ATOM 1048 C CA . GLY A 1 132 ? 5.198 13.017 -9.083 1.00 83.62 132 GLY A CA 1
ATOM 1049 C C . GLY A 1 132 ? 6.135 14.230 -9.095 1.00 83.62 132 GLY A C 1
ATOM 1050 O O . GLY A 1 132 ? 6.818 14.450 -10.093 1.00 83.62 132 GLY A O 1
ATOM 1051 N N . PHE A 1 133 ? 6.234 14.981 -7.990 1.00 85.56 133 PHE A N 1
ATOM 1052 C CA . PHE A 1 133 ? 7.192 16.085 -7.848 1.00 85.56 133 PHE A CA 1
ATOM 1053 C C . PHE A 1 133 ? 8.605 15.635 -7.458 1.00 85.56 133 PHE A C 1
ATOM 1055 O O . PHE A 1 133 ? 9.520 16.458 -7.472 1.00 85.56 133 PHE A O 1
ATOM 1062 N N . ILE A 1 134 ? 8.815 14.361 -7.105 1.00 80.69 134 ILE A N 1
ATOM 1063 C CA . ILE A 1 134 ? 10.140 13.859 -6.737 1.00 80.69 134 ILE A CA 1
ATOM 1064 C C . ILE A 1 134 ? 10.936 13.590 -8.028 1.00 80.69 134 ILE A C 1
ATOM 1066 O O . ILE A 1 134 ? 10.535 12.728 -8.821 1.00 80.69 134 ILE A O 1
ATOM 1070 N N . PRO A 1 135 ? 12.060 14.301 -8.266 1.00 74.75 135 PRO A N 1
ATOM 1071 C CA . PRO A 1 135 ? 12.852 14.135 -9.481 1.00 74.75 135 PRO A CA 1
ATOM 1072 C C . PRO A 1 135 ? 13.267 12.679 -9.694 1.00 74.75 135 PRO A C 1
ATOM 1074 O O . PRO A 1 135 ? 13.587 11.980 -8.734 1.00 74.75 135 PRO A O 1
ATOM 1077 N N . ILE A 1 136 ? 13.274 12.233 -10.956 1.00 72.44 136 ILE A N 1
ATOM 1078 C CA . ILE A 1 136 ? 13.602 10.861 -11.402 1.00 72.44 136 ILE A CA 1
ATOM 1079 C C . ILE A 1 136 ? 12.535 9.815 -11.024 1.00 72.44 136 ILE A C 1
ATOM 1081 O O . ILE A 1 136 ? 12.317 8.881 -11.789 1.00 72.44 136 ILE A O 1
ATOM 1085 N N . LEU A 1 137 ? 11.819 10.001 -9.914 1.00 71.75 137 LEU A N 1
ATOM 1086 C CA . LEU A 1 137 ? 10.753 9.121 -9.429 1.00 71.75 137 LEU A CA 1
ATOM 1087 C C . LEU A 1 137 ? 9.459 9.252 -10.233 1.00 71.75 137 LEU A C 1
ATOM 1089 O O . LEU A 1 137 ? 8.838 8.235 -10.512 1.00 71.75 137 LEU A O 1
ATOM 1093 N N . GLY A 1 138 ? 9.076 10.474 -10.621 1.00 73.44 138 GLY A N 1
ATOM 1094 C CA . GLY A 1 138 ? 7.959 10.764 -11.530 1.00 73.44 138 GLY A CA 1
ATOM 1095 C C . GLY A 1 138 ? 6.776 9.789 -11.419 1.00 73.44 138 GLY A C 1
ATOM 1096 O O . GLY A 1 138 ? 6.130 9.691 -10.379 1.00 73.44 138 GLY A O 1
ATOM 1097 N N . THR A 1 139 ? 6.517 9.041 -12.498 1.00 77.81 139 THR A N 1
ATOM 1098 C CA . THR A 1 139 ? 5.455 8.021 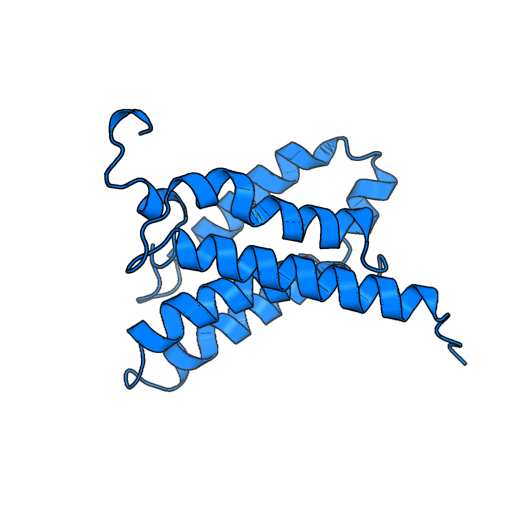-12.601 1.00 77.81 139 THR A CA 1
ATOM 1099 C C . THR A 1 139 ? 5.953 6.583 -12.370 1.00 77.81 139 THR A C 1
ATOM 1101 O O . THR A 1 139 ? 5.248 5.615 -12.677 1.00 77.81 139 THR A O 1
ATOM 1104 N N . TRP A 1 140 ? 7.166 6.392 -11.841 1.00 85.19 140 TRP A N 1
ATOM 1105 C CA . TRP A 1 140 ? 7.693 5.063 -11.538 1.00 85.19 140 TRP A CA 1
ATOM 1106 C C . TRP A 1 140 ? 6.880 4.400 -10.432 1.00 85.19 140 TRP A C 1
ATOM 1108 O O . TRP A 1 140 ? 6.631 4.968 -9.371 1.00 85.19 140 TRP A O 1
ATOM 1118 N N . GLY A 1 141 ? 6.460 3.161 -10.684 1.00 86.69 141 GLY A N 1
ATOM 1119 C CA . GLY A 1 141 ? 5.566 2.462 -9.770 1.00 86.69 141 GLY A CA 1
ATOM 1120 C C . GLY A 1 141 ? 4.175 3.097 -9.715 1.00 86.69 141 GLY A C 1
ATOM 1121 O O . GLY A 1 141 ? 3.498 2.950 -8.708 1.00 86.69 141 GLY A O 1
ATOM 1122 N N . PHE A 1 142 ? 3.735 3.848 -10.730 1.00 90.62 142 PHE A N 1
ATOM 1123 C CA . PHE A 1 142 ? 2.339 4.275 -10.825 1.00 90.62 142 PHE A CA 1
ATOM 1124 C C . PHE A 1 142 ? 1.463 3.065 -11.151 1.00 90.62 142 PHE A C 1
ATOM 1126 O O . PHE A 1 142 ? 1.709 2.368 -12.136 1.00 90.62 142 PHE A O 1
ATOM 1133 N N . VAL A 1 143 ? 0.456 2.789 -10.319 1.00 90.75 143 VAL A N 1
ATOM 1134 C CA . VAL A 1 143 ? -0.359 1.560 -10.420 1.00 90.75 143 VAL A CA 1
ATOM 1135 C C . VAL A 1 143 ? -1.045 1.403 -11.776 1.00 90.75 143 VAL A C 1
ATOM 1137 O O . VAL A 1 143 ? -1.157 0.282 -12.272 1.00 90.75 143 VAL A O 1
ATOM 1140 N N . ALA A 1 144 ? -1.412 2.506 -12.435 1.00 89.75 144 ALA A N 1
ATOM 1141 C CA . ALA A 1 144 ? -2.025 2.463 -13.762 1.00 89.75 144 ALA A CA 1
ATOM 1142 C C . ALA A 1 144 ? -1.073 1.940 -14.852 1.00 89.75 144 ALA A C 1
ATOM 1144 O O . ALA A 1 144 ? -1.535 1.374 -15.839 1.00 89.75 144 ALA A O 1
ATOM 1145 N N . ASN A 1 145 ? 0.251 2.035 -14.664 1.00 90.25 145 ASN A N 1
ATOM 1146 C CA . ASN A 1 145 ? 1.218 1.527 -15.643 1.00 90.25 145 ASN A CA 1
ATOM 1147 C C . ASN A 1 145 ? 1.126 0.007 -15.815 1.00 90.25 145 ASN A C 1
ATOM 1149 O O . ASN A 1 145 ? 1.526 -0.512 -16.849 1.00 90.25 145 ASN A O 1
ATOM 1153 N N . THR A 1 146 ? 0.571 -0.717 -14.840 1.00 93.25 146 THR A N 1
ATOM 1154 C CA . THR A 1 146 ? 0.327 -2.167 -14.947 1.00 93.25 146 THR A CA 1
ATOM 1155 C C . THR A 1 146 ? -0.722 -2.510 -16.013 1.00 93.25 146 THR A C 1
ATOM 1157 O O . THR A 1 146 ? -0.733 -3.622 -16.540 1.00 93.25 146 THR A O 1
ATOM 1160 N N . LEU A 1 147 ? -1.565 -1.541 -16.388 1.00 94.12 147 LEU A N 1
ATOM 1161 C CA . LEU A 1 147 ? -2.655 -1.684 -17.354 1.00 94.12 147 LEU A CA 1
ATOM 1162 C C . LEU A 1 147 ? -2.271 -1.245 -18.775 1.00 94.12 147 LEU A C 1
ATOM 1164 O O . LEU A 1 147 ? -3.131 -1.218 -19.646 1.00 94.12 147 LEU A O 1
ATOM 1168 N N . TYR A 1 148 ? -0.996 -0.951 -19.057 1.00 91.88 148 TYR A N 1
ATOM 1169 C CA . TYR A 1 148 ? -0.556 -0.402 -20.353 1.00 91.88 148 TYR A CA 1
ATOM 1170 C C . TYR A 1 148 ? -0.920 -1.252 -21.587 1.00 91.88 148 TYR A C 1
ATOM 1172 O O . TYR A 1 148 ? -0.976 -0.734 -22.698 1.00 91.88 148 TYR A O 1
ATOM 1180 N N . ARG A 1 149 ? -1.157 -2.562 -21.409 1.00 91.38 149 ARG A N 1
ATOM 1181 C CA . ARG A 1 149 ? -1.600 -3.483 -22.476 1.00 91.38 149 ARG A CA 1
ATOM 1182 C C . ARG A 1 149 ? -3.121 -3.601 -22.608 1.00 91.38 149 ARG A C 1
ATOM 1184 O O . ARG A 1 149 ? -3.578 -4.351 -23.462 1.00 91.38 149 ARG A O 1
ATOM 1191 N N . GLN A 1 150 ? -3.886 -2.912 -21.764 1.00 93.94 150 GLN A N 1
ATOM 1192 C CA . GLN A 1 150 ? -5.342 -3.014 -21.664 1.00 93.94 150 GLN A CA 1
ATOM 1193 C C . GLN A 1 150 ? -5.994 -1.673 -22.059 1.00 93.94 150 GLN A C 1
ATOM 1195 O O . GLN A 1 150 ? -6.594 -1.009 -21.214 1.00 93.94 150 GLN A O 1
ATOM 1200 N N . PRO A 1 151 ? -5.883 -1.233 -23.328 1.00 88.94 151 PRO A N 1
ATOM 1201 C CA . PRO A 1 151 ? -6.369 0.081 -23.755 1.00 88.94 151 PRO A CA 1
ATOM 1202 C C . PRO A 1 151 ? -7.888 0.246 -23.624 1.00 88.94 151 PRO A C 1
ATOM 1204 O O . PRO A 1 151 ? -8.371 1.361 -23.645 1.00 88.94 151 PRO A O 1
ATOM 1207 N N . TRP A 1 152 ? -8.654 -0.836 -23.472 1.00 91.81 152 TRP A N 1
ATOM 1208 C CA . TRP A 1 152 ? -10.100 -0.765 -23.236 1.00 91.81 152 TRP A CA 1
ATOM 1209 C C . TRP A 1 152 ? -10.483 -0.415 -21.787 1.00 91.81 152 TRP A C 1
ATOM 1211 O O . TRP A 1 152 ? -11.669 -0.307 -21.484 1.00 91.81 152 TRP A O 1
ATOM 1221 N N . LEU A 1 153 ? -9.508 -0.302 -20.879 1.00 84.81 153 LEU A N 1
ATOM 1222 C CA . LEU A 1 153 ? -9.704 0.126 -19.487 1.00 84.81 153 LEU A CA 1
ATOM 1223 C C . LEU A 1 153 ? -9.271 1.583 -19.244 1.00 84.81 153 LEU A C 1
ATOM 1225 O O . LEU A 1 153 ? -9.337 2.037 -18.101 1.00 84.81 153 LEU A O 1
ATOM 1229 N N . ILE A 1 154 ? -8.795 2.279 -20.282 1.00 68.19 154 ILE A N 1
ATOM 1230 C CA . ILE A 1 154 ? -8.219 3.632 -20.249 1.00 68.19 154 ILE A CA 1
ATOM 1231 C C . ILE A 1 154 ? -9.010 4.512 -21.216 1.00 68.19 154 ILE A C 1
ATOM 1233 O O . ILE A 1 154 ? -9.302 5.667 -20.838 1.00 68.19 154 ILE A O 1
#

Foldseek 3Di:
DDPQDPLQVVLVVQLLVLLLQLLVLLLCLDPPNLPVVSLVCSCVSLCCSLQPRHDLQQSLLSPLSNQLSNCQSQQLVVCPPVDDCSNCVSNVLSVVSRVVCGCVNVVCVVVVVPCVVVCVVVVVVVSLVVQLPPPPSHCPSPSCVSCVVPVVVD

=== Feature glossary ===
Feature key, reading from the visual/contextual features back to the raw sequence:

Rendered structure images. Structure images are PyMOL renders from six orthogonal camera directions. Cartoon representation draws helices as coils and strands as arrows; sticks shows the backbone as bonds; surface shows the solvent-excluded envelope. Rainbow coloring maps sequence position to hue (blue→red, N→C); chain coloring assigns a distinct color per polypeptide.

Contact-map, Ramachandran, and PAE plots. Three diagnostic plots accompany the record. The Cα contact map visualizes the tertiary structure as a 2D adjacency matrix (8 Å cutoff, sequence-local contacts suppressed). The Ramachandran plot shows the distribution of backbone (φ, ψ) torsions, with points in the α and β basins reflecting secondary structure content. The PAE plot shows AlphaFold's inter-residue confidence as a color matrix.

InterP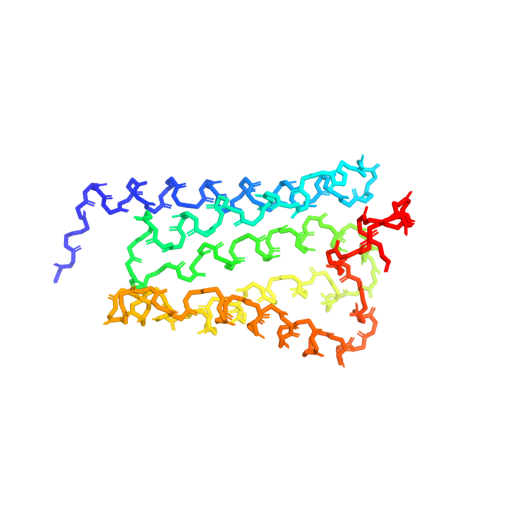ro / GO / CATH / organism. The annotation block draws on four external resources. InterPro: which protein families and domains the sequence belongs to. GO: standardized terms for what the protein does, what process it participates in, and where in the cell it acts. CATH: which structural fold it has in the CATH hierarchy. Organism: the species of origin.

Nearest PDB structures. Structural nearest neighbors (via Foldseek easy-search vs the PDB). Reported per hit: target PDB id, E-value, and alignment TM-score. A TM-score above ~0.5 is the conventional threshold for 'same fold'.

Predicted aligned error. Predicted aligned error is AlphaFold's pairwise confidence. Unlike pLDDT (per-residue), PAE is per-residue-pair and captures whether two parts of the structure are correctly placed relative to each other. Units are ångströms of expected positional error.

Solvent-accessible surface area. SASA measures how much of the protein is reachable by solvent. It is computed by rolling a water-sized probe over the atomic surface and summing the exposed area (Å²). Per-residue SASA distinguishes core (buried, low SASA) from surface (exposed, high SASA) residues; total SASA is a whole-molecule size measure.

B-factor. Crystallographic B-factors measure how much each atom's electron density is smeared out, in Å². They rise in mobile loops and surface residues and fall in the buried interior. In AlphaFold models this column is repurposed to hold pLDDT instead.

pLDDT. For AlphaFold models, the B-factor field carries pLDDT — the model's own estimate of local accuracy on a 0–100 scale. Regions with pLDDT<50 should be treated as essentially unmodeled; they often correspond to intrinsically disordered segments.

Backbone torsions (φ/ψ). φ (phi) and ψ (psi) are the two rotatable backbone dihedrals per residue: φ is the C(i-1)–N–Cα–C torsion, ψ is the N–Cα–C–N(i+1) torsion, both in degrees on (−180°, 180°]. α-helical residues cluster near (−60°, −45°); β-strand residues near (−120°, +130°). A Ramachandran plot is simply a scatter of (φ, ψ) for every residue.

Radius of gyration, Cα contacts, bounding box. Radius of gyration (Rg) is the root-mean-square distance of Cα atoms from their centroid — a single number for overall size and compactness. A globular domain of N residues has Rg ≈ 2.2·N^0.38 Å; an extended or disordered chain has a much larger Rg. The Cα contact count is the number of residue pairs whose Cα atoms are within 8 Å and are more than four positions apart in sequence — a standard proxy for tertiary packing density. The bounding box is the smallest axis-aligned box enclosing all Cα atoms.

Secondary structure (3-state, P-SEA). Three-state secondary structure (P-SEA) collapses the eight DSSP classes into helix (a), strand (b), and coil (c). P-SEA assigns these from Cα geometry alone — distances and angles — without requiring backbone oxygens, so it works on any Cα trace.

Secondary structure (8-state, DSSP). Secondary structure is the local, repeating backbone conformation. DSSP classifies it into eight states by reading the hydrogen-bond network: three helix types (H, G, I), two β types (E, B), two non-regular types (T, S), and unstruc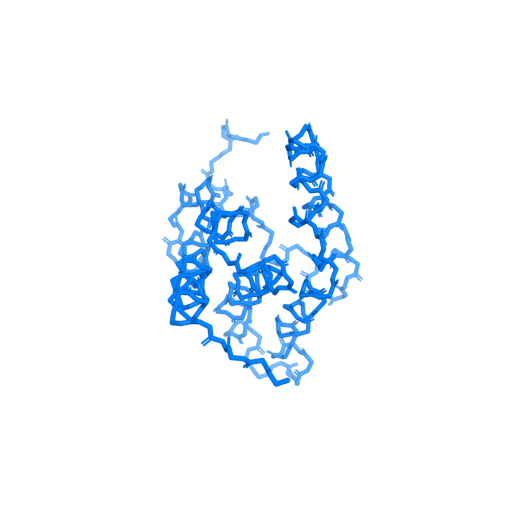tured coil (-).

Foldseek 3Di. The Foldseek 3Di string encodes local tertiary geometry as a 20-letter alphabet — one character per residue — derived from the relative positions of nearby Cα atoms. Unlike the amino-acid sequence, 3Di is a direct function of the 3D structure, so two proteins with the same fold have similar 3Di strings even at low sequence identity.

mmCIF coordinates. Structure coordinates are given as an mmCIF _atom_site loop: one row per atom with element, residue name, chain id, sequence number, and x/y/z position in Å. Only the four main-chain atoms per residue are included here; side chains are omitted to keep the record compact.

Sequence. This is the polypeptide sequence — one letter per residue, N-terminus first. Length ranges from a few dozen residues for small domains to over a thousand for large multi-domain proteins.